Protein AF-A0A7T4YHW6-F1 (afdb_monomer_lite)

Structure (mmCIF, N/CA/C/O backbone):
data_AF-A0A7T4YHW6-F1
#
_entry.id   AF-A0A7T4YHW6-F1
#
loop_
_atom_site.group_PDB
_atom_site.id
_atom_site.type_symbol
_atom_site.label_atom_id
_atom_site.label_alt_id
_atom_site.label_comp_id
_atom_site.label_asym_id
_atom_site.label_entity_id
_atom_site.label_seq_id
_atom_site.pdbx_PDB_ins_code
_atom_site.Cartn_x
_atom_site.Cartn_y
_atom_site.Cartn_z
_atom_site.occupancy
_atom_site.B_iso_or_equiv
_atom_site.auth_seq_id
_atom_site.auth_comp_id
_atom_site.auth_asym_id
_atom_site.auth_atom_id
_atom_site.pdbx_PDB_model_num
ATOM 1 N N . MET A 1 1 ? -18.549 -6.496 -9.068 1.00 49.25 1 MET A N 1
ATOM 2 C CA . MET A 1 1 ? -17.185 -5.976 -8.845 1.00 49.25 1 MET A CA 1
ATOM 3 C C . MET A 1 1 ? -16.829 -5.114 -10.044 1.00 49.25 1 MET A C 1
ATOM 5 O O . MET A 1 1 ? -16.785 -5.645 -11.148 1.00 49.25 1 MET A O 1
ATOM 9 N N . VAL A 1 2 ? -16.709 -3.798 -9.872 1.00 54.00 2 VAL A N 1
ATOM 10 C CA . VAL A 1 2 ? -16.264 -2.907 -10.955 1.00 54.00 2 VAL A CA 1
ATOM 11 C C . VAL A 1 2 ? -14.741 -2.913 -10.912 1.00 54.00 2 VAL A C 1
ATOM 13 O O . VAL A 1 2 ? -14.164 -2.596 -9.878 1.00 54.00 2 VAL A O 1
ATOM 16 N N . ALA A 1 3 ? -14.098 -3.359 -11.990 1.00 66.06 3 ALA A N 1
ATOM 17 C CA . ALA A 1 3 ? -12.646 -3.305 -12.090 1.00 66.06 3 ALA A CA 1
ATOM 18 C C . ALA A 1 3 ? -12.198 -1.837 -12.066 1.00 66.06 3 ALA A C 1
ATOM 20 O O . ALA A 1 3 ? -12.785 -1.007 -12.765 1.00 66.06 3 ALA A O 1
ATOM 21 N N . ILE A 1 4 ? -11.177 -1.519 -11.264 1.00 79.19 4 ILE A N 1
ATOM 22 C CA . ILE A 1 4 ? -10.590 -0.178 -11.229 1.00 79.19 4 ILE A CA 1
ATOM 23 C C . ILE A 1 4 ? -10.206 0.286 -12.643 1.00 79.19 4 ILE A C 1
ATOM 25 O O . ILE A 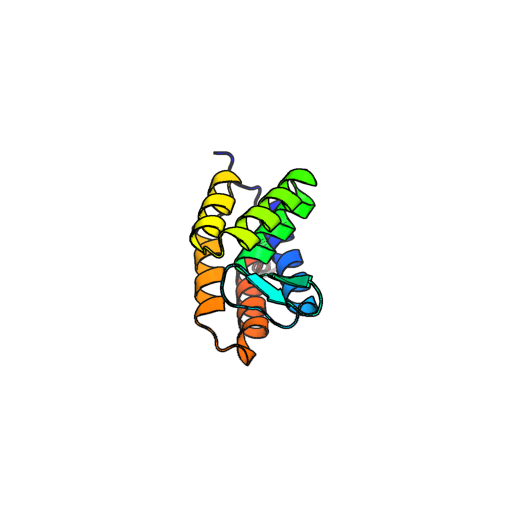1 4 ? -9.674 -0.477 -13.453 1.00 79.19 4 ILE A O 1
ATOM 29 N N . ASN A 1 5 ? -10.464 1.559 -12.942 1.00 85.50 5 ASN A N 1
ATOM 30 C CA . ASN A 1 5 ? -10.020 2.168 -14.190 1.00 85.50 5 ASN A CA 1
ATOM 31 C C . ASN A 1 5 ? -8.473 2.140 -14.263 1.00 85.50 5 ASN A C 1
ATOM 33 O O . ASN A 1 5 ? -7.829 2.653 -13.346 1.00 85.50 5 ASN A O 1
ATOM 37 N N . PRO A 1 6 ? -7.855 1.618 -15.342 1.00 86.06 6 PRO A N 1
ATOM 38 C CA . PRO A 1 6 ? -6.398 1.571 -15.482 1.00 86.06 6 PRO A CA 1
ATOM 39 C C . PRO A 1 6 ? -5.693 2.924 -15.314 1.00 86.06 6 PRO A C 1
ATOM 41 O O . PRO A 1 6 ? -4.590 2.975 -14.770 1.00 86.06 6 PRO A O 1
ATOM 44 N N . SER A 1 7 ? -6.312 4.030 -15.748 1.00 87.94 7 SER A N 1
ATOM 45 C CA . SER A 1 7 ? -5.728 5.365 -15.567 1.00 87.94 7 SER A CA 1
ATOM 46 C C . SER A 1 7 ? -5.766 5.812 -14.107 1.00 87.94 7 SER A C 1
ATOM 48 O O . SER A 1 7 ? -4.783 6.371 -13.620 1.00 87.94 7 SER A O 1
ATOM 50 N N . ALA A 1 8 ? -6.861 5.513 -13.401 1.00 89.94 8 ALA A N 1
ATOM 51 C CA . ALA A 1 8 ? -6.997 5.777 -11.973 1.00 89.94 8 ALA A CA 1
ATOM 52 C C . ALA A 1 8 ? -5.972 4.971 -11.173 1.00 89.94 8 ALA A C 1
ATOM 54 O O . ALA A 1 8 ? -5.255 5.522 -10.344 1.00 89.94 8 ALA A O 1
ATOM 55 N N . TRP A 1 9 ? -5.819 3.689 -11.510 1.00 92.38 9 TRP A N 1
ATOM 56 C CA . TRP A 1 9 ? -4.830 2.821 -10.887 1.00 92.38 9 TRP A CA 1
ATOM 57 C C . TRP A 1 9 ? -3.397 3.323 -11.084 1.00 92.38 9 TRP A C 1
ATOM 59 O O . TRP A 1 9 ? -2.644 3.452 -10.121 1.00 92.38 9 TRP A O 1
ATOM 69 N N . LYS A 1 10 ? -3.028 3.688 -12.317 1.00 93.31 10 LYS A N 1
ATOM 70 C CA . LYS A 1 10 ? -1.709 4.267 -12.596 1.00 93.31 10 LYS A CA 1
ATOM 71 C C . LYS A 1 10 ? -1.475 5.550 -11.793 1.00 93.31 10 LYS A C 1
ATOM 73 O O . LYS A 1 10 ? -0.394 5.732 -11.245 1.00 93.31 10 LYS A O 1
ATOM 78 N N . HIS A 1 11 ? -2.479 6.424 -11.699 1.00 94.25 11 HIS A N 1
ATOM 79 C CA . HIS A 1 11 ? -2.376 7.651 -10.911 1.00 94.25 11 HIS A CA 1
ATOM 80 C C . HIS A 1 11 ? -2.179 7.366 -9.415 1.00 94.25 11 HIS A C 1
ATOM 82 O O . HIS A 1 11 ? -1.310 7.976 -8.793 1.00 94.25 11 HIS A O 1
ATOM 88 N N . THR A 1 12 ? -2.919 6.402 -8.857 1.00 95.62 12 THR A N 1
ATOM 89 C CA . THR A 1 12 ? -2.735 5.926 -7.480 1.00 95.62 12 THR A CA 1
ATOM 90 C C . THR A 1 12 ? -1.303 5.455 -7.236 1.00 95.62 12 THR A C 1
ATOM 92 O O . THR A 1 12 ? -0.694 5.874 -6.255 1.00 95.62 12 THR A O 1
ATOM 95 N N . LEU A 1 13 ? -0.738 4.634 -8.127 1.00 96.62 13 LEU A N 1
ATOM 96 C CA . LEU A 1 13 ? 0.626 4.119 -7.969 1.00 96.62 13 LEU A CA 1
ATOM 97 C C . LEU A 1 13 ? 1.684 5.233 -8.000 1.00 96.62 13 LEU A C 1
ATOM 99 O O . LEU A 1 13 ? 2.592 5.235 -7.170 1.00 96.62 13 LEU A O 1
ATOM 103 N N . GLU A 1 14 ? 1.549 6.216 -8.895 1.00 96.19 14 GLU A N 1
ATOM 104 C CA . GLU A 1 14 ? 2.464 7.367 -8.946 1.00 96.19 14 GLU A CA 1
ATOM 105 C C . GLU A 1 14 ? 2.405 8.211 -7.665 1.00 96.19 14 GLU A C 1
ATOM 107 O O . GLU A 1 14 ? 3.436 8.628 -7.134 1.00 96.19 14 GLU A O 1
ATOM 112 N N . ARG A 1 15 ? 1.203 8.434 -7.121 1.00 97.31 15 ARG A N 1
ATOM 113 C CA . ARG A 1 15 ? 1.037 9.145 -5.847 1.00 97.31 15 ARG A CA 1
ATOM 114 C C . ARG A 1 15 ? 1.588 8.353 -4.668 1.00 97.31 15 ARG A C 1
ATOM 116 O O . ARG A 1 15 ? 2.289 8.922 -3.832 1.00 97.31 15 ARG A O 1
ATOM 123 N N . ALA A 1 16 ? 1.333 7.047 -4.631 1.00 97.56 16 ALA A N 1
ATOM 124 C CA . ALA A 1 16 ? 1.856 6.157 -3.603 1.00 97.56 16 ALA A CA 1
ATOM 125 C C . ALA A 1 16 ? 3.388 6.166 -3.592 1.00 97.56 16 ALA A C 1
ATOM 127 O O . ALA A 1 16 ? 3.991 6.267 -2.526 1.00 97.56 16 ALA A O 1
ATOM 128 N N . LYS A 1 17 ? 4.020 6.168 -4.772 1.00 97.81 17 LYS A N 1
ATOM 129 C CA . LYS A 1 17 ? 5.474 6.308 -4.920 1.00 97.81 17 LYS A CA 1
ATOM 130 C C . LYS A 1 17 ? 5.992 7.599 -4.284 1.00 97.81 17 LYS A C 1
ATOM 132 O O . LYS A 1 17 ? 6.915 7.554 -3.474 1.00 97.81 17 LYS A O 1
ATOM 137 N N . ILE A 1 18 ? 5.369 8.740 -4.592 1.00 97.62 18 ILE A N 1
ATOM 138 C CA . ILE A 1 18 ? 5.733 10.035 -3.990 1.00 97.62 18 ILE A CA 1
ATOM 139 C C . ILE A 1 18 ? 5.569 9.978 -2.466 1.00 97.62 18 ILE A C 1
ATOM 141 O O . ILE A 1 18 ? 6.462 10.401 -1.735 1.00 97.62 18 ILE A O 1
ATOM 145 N N . ARG A 1 19 ? 4.459 9.421 -1.969 1.00 97.31 19 ARG A N 1
ATOM 146 C CA . ARG A 1 19 ? 4.191 9.316 -0.529 1.00 97.31 19 ARG A CA 1
ATOM 147 C C . ARG A 1 19 ? 5.196 8.414 0.191 1.00 97.31 19 ARG A C 1
ATOM 149 O O . ARG A 1 19 ? 5.653 8.783 1.267 1.00 97.31 19 ARG A O 1
ATOM 156 N N . ILE A 1 20 ? 5.587 7.293 -0.415 1.00 97.50 20 ILE A N 1
ATOM 157 C CA . ILE A 1 20 ? 6.649 6.403 0.078 1.00 97.50 20 ILE A CA 1
ATOM 158 C C . ILE A 1 20 ? 7.973 7.163 0.215 1.00 97.50 20 ILE A C 1
ATOM 160 O O . ILE A 1 20 ? 8.623 7.083 1.257 1.00 97.50 20 ILE A O 1
ATOM 164 N N . MET A 1 21 ? 8.356 7.933 -0.809 1.00 97.00 21 MET A N 1
ATOM 165 C CA . MET A 1 21 ? 9.583 8.735 -0.777 1.00 97.00 21 MET A CA 1
ATOM 166 C C . MET A 1 21 ? 9.538 9.821 0.304 1.00 97.00 21 MET A C 1
ATOM 168 O O . MET A 1 21 ? 10.550 10.070 0.953 1.00 97.00 21 MET A O 1
ATOM 172 N N . LEU A 1 22 ? 8.378 10.454 0.504 1.00 96.19 22 LEU A N 1
ATOM 173 C CA . LEU A 1 22 ? 8.188 11.485 1.526 1.00 96.19 22 LEU A CA 1
ATOM 174 C C . LEU A 1 22 ? 8.192 10.918 2.950 1.00 96.19 22 LEU A C 1
ATOM 176 O O . LEU A 1 22 ? 8.737 11.564 3.840 1.00 96.19 22 LEU A O 1
ATOM 180 N N . GLN A 1 23 ? 7.599 9.740 3.176 1.00 94.88 23 GLN A N 1
ATOM 181 C CA . GLN A 1 23 ? 7.604 9.101 4.496 1.00 94.88 23 GLN A CA 1
ATOM 182 C C . GLN A 1 23 ? 9.016 8.637 4.879 1.00 94.88 23 GLN A C 1
ATOM 184 O O . GLN A 1 23 ? 9.408 8.749 6.036 1.00 94.88 23 GLN A O 1
ATOM 189 N N . GLY A 1 24 ? 9.794 8.133 3.913 1.00 91.12 24 GLY A N 1
ATOM 190 C CA . GLY A 1 24 ? 11.218 7.814 4.071 1.00 91.12 24 GLY A CA 1
ATOM 191 C C . GLY A 1 24 ? 11.535 6.579 4.927 1.00 91.12 24 GLY A C 1
ATOM 192 O O . GLY A 1 24 ? 12.544 5.921 4.686 1.00 91.12 24 GLY A O 1
ATOM 193 N N . ASP A 1 25 ? 10.671 6.216 5.873 1.00 90.31 25 ASP A N 1
ATOM 194 C CA . ASP A 1 25 ? 10.725 4.951 6.603 1.00 90.31 25 ASP A CA 1
ATOM 195 C C . ASP A 1 25 ? 9.433 4.162 6.389 1.00 90.31 25 ASP A C 1
ATOM 197 O O . ASP A 1 25 ? 8.337 4.638 6.683 1.00 90.31 25 ASP A O 1
ATOM 201 N N . LEU A 1 26 ? 9.562 2.942 5.874 1.00 95.50 26 LEU A N 1
ATOM 202 C CA . LEU A 1 26 ? 8.438 2.046 5.630 1.00 95.50 26 LEU A CA 1
ATOM 203 C C . LEU A 1 26 ? 8.443 0.929 6.680 1.00 95.50 26 LEU A C 1
ATOM 205 O O . LEU A 1 26 ? 9.318 0.054 6.636 1.00 95.50 26 LEU A O 1
ATOM 209 N N . PRO A 1 27 ? 7.486 0.907 7.623 1.00 95.44 27 PRO A N 1
ATOM 210 C CA . PRO A 1 27 ? 7.348 -0.204 8.551 1.00 95.44 27 PRO A CA 1
ATOM 211 C C . PRO A 1 27 ? 6.878 -1.467 7.827 1.00 95.44 27 PRO A C 1
ATOM 213 O O . PRO A 1 27 ? 6.475 -1.435 6.661 1.00 95.44 27 PRO A O 1
ATOM 216 N N . LYS A 1 28 ? 6.935 -2.598 8.538 1.00 95.44 28 LYS A N 1
ATOM 217 C CA . LYS A 1 28 ? 6.222 -3.794 8.085 1.00 95.44 28 LYS A CA 1
ATOM 218 C C . LYS A 1 28 ? 4.715 -3.550 8.122 1.00 95.44 28 LYS A C 1
ATOM 220 O O . LYS A 1 28 ? 4.251 -2.623 8.787 1.00 95.44 28 LYS A O 1
ATOM 225 N N . SER A 1 29 ? 3.977 -4.375 7.399 1.00 92.50 29 SER A N 1
ATOM 226 C CA . SER A 1 29 ? 2.522 -4.295 7.358 1.00 92.50 29 SER A CA 1
ATOM 227 C C . SER A 1 29 ? 1.871 -4.434 8.745 1.00 92.50 29 SER A C 1
ATOM 229 O O . SER A 1 29 ? 2.380 -5.201 9.564 1.00 92.50 29 SER A O 1
ATOM 231 N N . PRO A 1 30 ? 0.734 -3.753 8.993 1.00 95.12 30 PRO A N 1
ATOM 232 C CA . PRO A 1 30 ? 0.104 -2.764 8.110 1.00 95.12 30 PRO A CA 1
ATOM 233 C C . PRO A 1 30 ? 0.622 -1.329 8.325 1.00 95.12 30 PRO A C 1
ATOM 235 O O . PRO A 1 30 ? 0.608 -0.514 7.399 1.00 95.12 30 PRO A O 1
ATOM 238 N N . CYS A 1 31 ? 1.105 -1.015 9.526 1.00 95.50 31 CYS A N 1
ATOM 239 C CA . CYS A 1 31 ? 1.610 0.298 9.907 1.00 95.50 31 CYS A CA 1
ATOM 240 C C . CYS A 1 31 ? 2.492 0.203 11.162 1.00 95.50 31 CYS A C 1
ATOM 242 O O . CYS A 1 31 ? 2.573 -0.838 11.805 1.00 95.50 31 CYS A O 1
ATOM 244 N N . ARG A 1 32 ? 3.117 1.317 11.548 1.00 94.94 32 ARG A N 1
ATOM 245 C CA . ARG A 1 32 ? 3.741 1.512 12.861 1.00 94.94 32 ARG A CA 1
ATOM 246 C C . ARG A 1 32 ? 3.239 2.818 13.458 1.00 94.94 32 ARG A C 1
ATOM 248 O O . ARG A 1 32 ? 3.341 3.859 12.811 1.00 94.94 32 ARG A O 1
ATOM 255 N N . ILE A 1 33 ? 2.743 2.747 14.685 1.00 91.94 33 ILE A N 1
ATOM 256 C CA . ILE A 1 33 ? 2.343 3.913 15.472 1.00 91.94 33 ILE A CA 1
ATOM 257 C C . ILE A 1 33 ? 3.559 4.341 16.292 1.00 91.94 33 ILE A C 1
ATOM 259 O O . ILE A 1 33 ? 4.149 3.526 16.996 1.00 91.94 33 ILE A O 1
ATOM 263 N N . ASP A 1 34 ? 3.976 5.590 16.133 1.00 88.69 34 ASP A N 1
ATOM 264 C CA . ASP A 1 34 ? 5.004 6.206 16.962 1.00 88.69 34 ASP A CA 1
ATOM 265 C C . ASP A 1 34 ? 4.344 6.770 18.227 1.00 88.69 34 ASP A C 1
ATOM 267 O O . ASP A 1 34 ? 3.563 7.720 18.151 1.00 88.69 34 ASP A O 1
ATOM 271 N N . GLU A 1 35 ? 4.619 6.144 19.374 1.00 84.31 35 GLU A N 1
ATOM 272 C CA . GLU A 1 35 ? 3.990 6.463 20.663 1.00 84.31 35 GLU A CA 1
ATOM 273 C C . GLU A 1 35 ? 4.285 7.900 21.119 1.00 84.31 35 GLU A C 1
ATOM 275 O O . GLU A 1 35 ? 3.429 8.532 21.738 1.00 84.31 35 GLU A O 1
ATOM 280 N N . ASP A 1 36 ? 5.452 8.445 20.762 1.00 84.00 36 ASP A N 1
ATOM 281 C CA . ASP A 1 36 ? 5.894 9.763 21.226 1.00 84.00 36 ASP A CA 1
ATOM 282 C C . ASP A 1 36 ? 5.231 10.913 20.454 1.00 84.00 36 ASP A C 1
ATOM 284 O O . ASP A 1 36 ? 5.004 11.999 20.992 1.00 84.00 36 ASP A O 1
ATOM 288 N N . SER A 1 37 ? 4.917 10.688 19.176 1.00 85.62 37 SER A N 1
ATOM 289 C CA . SER A 1 37 ? 4.355 11.704 18.277 1.00 85.62 37 SER A CA 1
ATOM 290 C C . SER A 1 37 ? 2.893 11.450 17.903 1.00 85.62 37 SER A C 1
ATOM 292 O O . SER A 1 37 ? 2.278 12.275 17.223 1.00 85.62 37 SER A O 1
ATOM 294 N N . ASN A 1 38 ? 2.338 10.310 18.329 1.00 81.69 38 ASN A N 1
ATOM 295 C CA . ASN A 1 38 ? 1.063 9.762 17.865 1.00 81.69 38 ASN A CA 1
ATOM 296 C C . ASN A 1 38 ? 0.966 9.726 16.325 1.00 81.69 38 ASN A C 1
ATOM 298 O O . ASN A 1 38 ? -0.111 9.864 15.741 1.00 81.69 38 ASN A O 1
ATOM 302 N N . HIS A 1 39 ? 2.116 9.603 15.653 1.00 89.31 39 HIS A N 1
ATOM 303 C CA . HIS A 1 39 ? 2.212 9.597 14.203 1.00 89.31 39 HIS A CA 1
ATOM 304 C C . HIS A 1 39 ? 2.120 8.169 13.672 1.00 89.31 39 HIS A C 1
ATOM 306 O O . HIS A 1 39 ? 2.814 7.266 14.141 1.00 89.31 39 HIS A O 1
ATOM 312 N N . ILE A 1 40 ? 1.297 7.965 12.646 1.00 91.88 40 ILE A N 1
ATOM 313 C CA . ILE A 1 40 ? 1.140 6.662 12.003 1.00 91.88 40 ILE A CA 1
ATOM 314 C C . ILE A 1 40 ? 1.983 6.637 10.731 1.00 91.88 40 ILE A C 1
ATOM 316 O O . ILE A 1 40 ? 1.699 7.345 9.767 1.00 91.88 40 ILE A O 1
ATOM 320 N N . ASN A 1 41 ? 2.991 5.769 10.716 1.00 94.56 41 ASN A N 1
ATOM 321 C CA . ASN A 1 41 ? 3.721 5.419 9.505 1.00 94.56 41 ASN A CA 1
ATOM 322 C C . ASN A 1 41 ? 3.037 4.226 8.841 1.00 94.56 41 ASN A C 1
ATOM 324 O O . ASN A 1 41 ? 2.874 3.176 9.461 1.00 94.56 41 ASN A O 1
ATOM 328 N N . LEU A 1 42 ? 2.657 4.358 7.577 1.00 96.62 42 LEU A N 1
ATOM 329 C CA . LEU A 1 42 ? 1.981 3.294 6.837 1.00 96.62 42 LEU A CA 1
ATOM 330 C C . LEU A 1 42 ? 2.995 2.397 6.124 1.00 96.62 42 LEU A C 1
ATOM 332 O O . LEU A 1 42 ? 4.006 2.883 5.618 1.00 96.62 42 LEU A O 1
ATOM 336 N N . CYS A 1 43 ? 2.733 1.091 6.042 1.00 97.19 43 CYS A N 1
ATOM 337 C CA . CYS A 1 43 ? 3.499 0.234 5.134 1.00 97.19 43 CYS A CA 1
ATOM 338 C C . CYS A 1 43 ? 3.184 0.579 3.667 1.00 97.19 43 CYS A C 1
ATOM 340 O O . CYS A 1 43 ? 2.183 1.235 3.369 1.00 97.19 43 CYS A O 1
ATOM 342 N N . ALA A 1 44 ? 3.995 0.089 2.727 1.00 97.38 44 ALA A N 1
ATOM 343 C CA . ALA A 1 44 ? 3.803 0.384 1.306 1.00 97.38 44 ALA A CA 1
ATOM 344 C C . ALA A 1 44 ? 2.411 -0.019 0.779 1.00 97.38 44 ALA A C 1
ATOM 346 O O . ALA A 1 44 ? 1.784 0.756 0.059 1.00 97.38 44 ALA A O 1
ATOM 347 N N . GLY A 1 45 ? 1.892 -1.189 1.174 1.00 97.31 45 GLY A N 1
ATOM 348 C CA . GLY A 1 45 ? 0.553 -1.637 0.770 1.00 97.31 45 GLY A CA 1
ATOM 349 C C . GLY A 1 45 ? -0.557 -0.720 1.291 1.00 97.31 45 GLY A C 1
ATOM 350 O O . GLY A 1 45 ? -1.456 -0.340 0.542 1.00 97.31 45 GLY A O 1
ATOM 351 N N . ALA A 1 46 ? -0.449 -0.292 2.551 1.00 97.50 46 ALA A N 1
ATOM 352 C CA . ALA A 1 46 ? -1.393 0.639 3.160 1.00 97.50 46 ALA A CA 1
ATOM 353 C C . ALA A 1 46 ? -1.336 2.033 2.512 1.00 97.50 46 ALA A C 1
ATOM 355 O O . ALA A 1 46 ? -2.383 2.638 2.299 1.00 97.50 46 ALA A O 1
ATOM 356 N N . ILE A 1 47 ? -0.147 2.517 2.127 1.00 97.94 47 ILE A N 1
ATOM 357 C CA . ILE A 1 47 ? 0.005 3.782 1.387 1.00 97.94 47 ILE A CA 1
ATOM 358 C C . ILE A 1 47 ? -0.745 3.732 0.051 1.00 97.94 47 ILE A C 1
ATOM 360 O O . ILE A 1 47 ? -1.421 4.692 -0.305 1.00 97.94 47 ILE A O 1
ATOM 364 N N . VAL A 1 48 ? -0.665 2.622 -0.687 1.00 97.56 48 VAL A N 1
ATOM 365 C CA . VAL A 1 48 ? -1.354 2.490 -1.983 1.00 97.56 48 VAL A CA 1
ATOM 366 C C . VAL A 1 48 ? -2.873 2.571 -1.818 1.00 97.56 48 VAL A C 1
ATOM 368 O O . VAL A 1 48 ? -3.535 3.292 -2.564 1.00 97.56 48 VAL A O 1
ATOM 371 N N . ILE A 1 49 ? -3.427 1.872 -0.824 1.00 96.62 49 ILE A N 1
ATOM 372 C CA . ILE A 1 49 ? -4.867 1.911 -0.526 1.00 96.62 49 ILE A CA 1
ATOM 373 C C . ILE A 1 49 ? -5.279 3.310 -0.054 1.00 96.62 49 ILE A C 1
ATOM 375 O O . ILE A 1 49 ? -6.288 3.840 -0.517 1.00 96.62 49 ILE A O 1
ATOM 379 N N . HIS A 1 50 ? -4.474 3.933 0.809 1.00 96.88 50 HIS A N 1
ATOM 380 C CA . HIS A 1 50 ? -4.700 5.293 1.286 1.00 96.88 50 HIS A CA 1
ATOM 381 C C . HIS A 1 50 ? -4.740 6.309 0.134 1.00 96.88 50 HIS A C 1
ATOM 383 O O . HIS A 1 50 ? -5.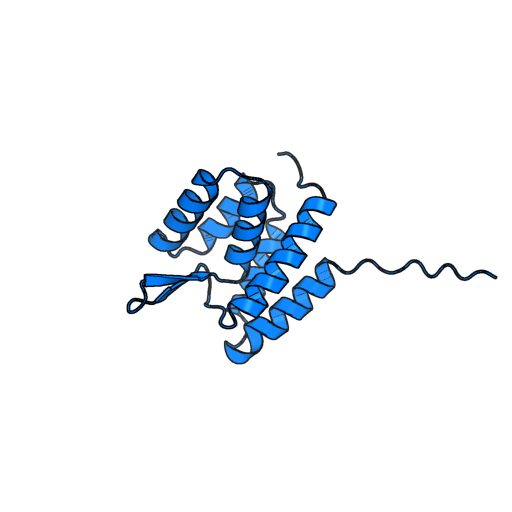669 7.105 0.052 1.00 96.88 50 HIS A O 1
ATOM 389 N N . GLU A 1 51 ? -3.779 6.272 -0.795 1.00 96.62 51 GLU A N 1
ATOM 390 C CA . GLU A 1 51 ? -3.767 7.196 -1.937 1.00 96.62 51 GLU A CA 1
ATOM 391 C C . GLU A 1 51 ? -4.920 6.945 -2.913 1.00 96.62 51 GLU A C 1
ATOM 393 O O . GLU A 1 51 ? -5.408 7.888 -3.538 1.00 96.62 51 GLU A O 1
ATOM 398 N N . TYR A 1 52 ? -5.389 5.700 -3.040 1.00 95.31 52 TYR A N 1
ATOM 399 C CA . TYR A 1 52 ? -6.618 5.417 -3.777 1.00 95.31 52 TYR A CA 1
ATOM 400 C C . TYR A 1 52 ? -7.827 6.073 -3.104 1.00 95.31 52 TYR A C 1
ATOM 402 O O . TYR A 1 52 ? -8.558 6.817 -3.755 1.00 95.31 52 TYR A O 1
ATOM 410 N N . LEU A 1 53 ? -8.008 5.841 -1.803 1.00 94.31 53 LEU A N 1
ATOM 411 C CA . LEU A 1 53 ? -9.103 6.415 -1.022 1.00 94.31 53 LEU A CA 1
ATOM 412 C C . LEU A 1 53 ? -9.096 7.947 -1.089 1.00 94.31 53 LEU A C 1
ATOM 414 O O . LEU A 1 53 ? -10.112 8.553 -1.406 1.00 94.31 53 LEU A O 1
ATOM 418 N N . HIS A 1 54 ? -7.929 8.568 -0.921 1.00 93.38 54 HIS A N 1
ATOM 419 C CA . HIS A 1 54 ? -7.761 10.017 -1.030 1.00 93.38 54 HIS A CA 1
ATOM 420 C C . HIS A 1 54 ? -8.202 10.582 -2.393 1.00 93.38 54 HIS A C 1
ATOM 422 O O . HIS A 1 54 ? -8.590 11.745 -2.490 1.00 93.38 54 HIS A O 1
ATOM 428 N N . CYS A 1 55 ? -8.106 9.804 -3.472 1.00 89.75 55 CYS A N 1
ATOM 429 C CA . CYS A 1 55 ? -8.469 10.271 -4.810 1.00 89.75 55 CYS A CA 1
ATOM 430 C C . CYS A 1 55 ? -9.915 9.946 -5.206 1.00 89.75 55 CYS A C 1
ATOM 432 O O . CYS A 1 55 ? -10.461 10.629 -6.073 1.00 89.75 55 CYS A O 1
ATOM 434 N N . TYR A 1 56 ? -10.503 8.889 -4.639 1.00 88.56 56 TYR A N 1
ATOM 435 C CA . TYR A 1 56 ? -11.704 8.260 -5.198 1.00 88.56 56 TYR A CA 1
ATOM 436 C C . TYR A 1 56 ? -12.786 7.901 -4.173 1.00 88.56 56 TYR A C 1
ATOM 438 O O . TYR A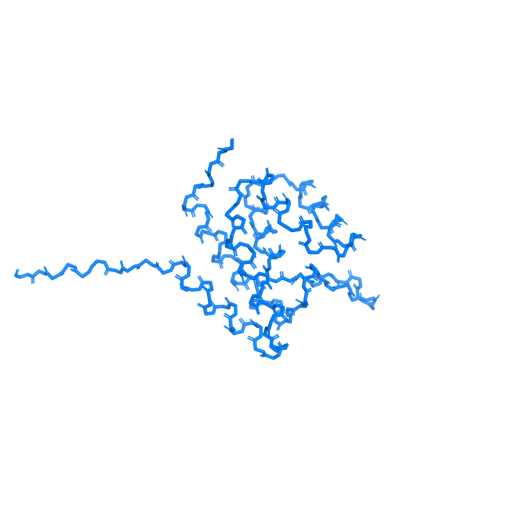 1 56 ? -13.823 7.376 -4.576 1.00 88.56 56 TYR A O 1
ATOM 446 N N . ALA A 1 57 ? -12.565 8.157 -2.885 1.00 87.50 57 ALA A N 1
ATOM 447 C CA . ALA A 1 57 ? -13.493 7.827 -1.808 1.00 87.50 57 ALA A CA 1
ATOM 448 C C . ALA A 1 57 ? -13.822 9.053 -0.944 1.00 87.50 57 ALA A C 1
ATOM 450 O O . ALA A 1 57 ? -13.260 10.135 -1.138 1.00 87.50 57 ALA A O 1
ATOM 451 N N . GLU A 1 58 ? -14.754 8.892 -0.005 1.00 88.88 58 GLU A N 1
ATOM 452 C CA . GLU A 1 58 ? -15.094 9.948 0.945 1.00 88.88 58 GLU A CA 1
ATOM 453 C C . GLU A 1 58 ? -14.053 10.026 2.071 1.00 88.88 58 GLU A C 1
ATOM 455 O O . GLU A 1 58 ? -13.354 9.061 2.378 1.00 88.88 58 GLU A O 1
ATOM 460 N N . GLU A 1 59 ? -13.955 11.181 2.733 1.00 87.94 59 GLU A N 1
ATOM 461 C CA . GLU A 1 59 ? -13.017 11.376 3.849 1.00 87.94 59 GLU A CA 1
ATOM 462 C C . GLU A 1 59 ? -13.262 10.382 4.999 1.00 87.94 59 GLU A C 1
ATOM 464 O O . GLU A 1 59 ? -12.316 9.898 5.623 1.00 87.94 59 GLU A O 1
ATOM 469 N N . ASN A 1 60 ? -14.525 10.007 5.229 1.00 91.56 60 ASN A N 1
ATOM 470 C CA . ASN A 1 60 ? -14.891 8.990 6.215 1.00 91.56 60 ASN A CA 1
ATOM 471 C C . ASN A 1 60 ? -14.258 7.628 5.898 1.00 91.56 60 ASN A C 1
ATOM 473 O O . ASN A 1 60 ? -13.748 6.981 6.806 1.00 91.56 60 ASN A O 1
ATOM 477 N N . ASP A 1 61 ? -14.185 7.236 4.621 1.00 91.38 61 ASP A N 1
ATOM 478 C CA . ASP A 1 61 ? -13.591 5.956 4.217 1.00 91.38 61 ASP A CA 1
ATOM 479 C C . ASP A 1 61 ? -12.085 5.895 4.507 1.00 91.38 61 ASP A C 1
ATOM 481 O O . ASP A 1 61 ? -11.537 4.816 4.753 1.00 91.38 61 ASP A O 1
ATOM 485 N N . ILE A 1 62 ? -11.402 7.045 4.454 1.00 92.88 62 ILE A N 1
ATOM 486 C CA . ILE A 1 62 ? -9.981 7.165 4.802 1.00 92.88 62 ILE A CA 1
ATOM 487 C C . ILE A 1 62 ? -9.813 6.985 6.308 1.00 92.88 62 ILE A C 1
ATOM 489 O O . ILE A 1 62 ? -8.980 6.188 6.739 1.00 92.88 62 ILE A O 1
ATOM 493 N N . ASN A 1 63 ? -10.608 7.704 7.101 1.00 92.94 63 ASN A N 1
ATOM 494 C CA . ASN A 1 63 ? -10.538 7.636 8.558 1.00 92.94 63 ASN A CA 1
ATOM 495 C C . ASN A 1 63 ? -10.874 6.233 9.068 1.00 92.94 63 ASN A C 1
ATOM 497 O O . ASN A 1 63 ? -10.144 5.700 9.902 1.00 92.94 63 ASN A O 1
ATOM 501 N N . ASP A 1 64 ? -11.917 5.608 8.523 1.00 93.50 64 ASP A N 1
ATOM 502 C CA . ASP A 1 64 ? -12.312 4.244 8.871 1.00 93.50 64 ASP A CA 1
ATOM 503 C C . ASP A 1 64 ? -11.214 3.242 8.515 1.00 93.50 64 ASP A C 1
ATOM 505 O O . ASP A 1 64 ? -10.847 2.419 9.350 1.00 93.50 64 ASP A O 1
ATOM 509 N N . PHE A 1 65 ? -10.607 3.366 7.329 1.00 94.56 65 PHE A N 1
ATOM 510 C CA . PHE A 1 65 ? -9.476 2.528 6.933 1.00 94.56 65 PHE A CA 1
ATOM 511 C C . PHE A 1 65 ? -8.278 2.681 7.880 1.00 94.56 65 PHE A C 1
ATOM 513 O O . PHE A 1 65 ? -7.722 1.684 8.338 1.00 94.56 65 PHE A O 1
ATOM 520 N N . ILE A 1 66 ? -7.879 3.916 8.202 1.00 93.75 66 ILE A N 1
ATOM 521 C CA . ILE A 1 66 ? -6.752 4.172 9.109 1.00 93.75 66 ILE A CA 1
ATOM 522 C C . ILE A 1 66 ? -7.049 3.637 10.514 1.00 93.75 66 ILE A C 1
ATOM 524 O O . ILE A 1 66 ? -6.183 3.009 11.130 1.00 93.75 66 ILE A O 1
ATOM 528 N N . ASN A 1 67 ? -8.269 3.834 11.013 1.00 93.19 67 ASN A N 1
ATOM 529 C CA . ASN A 1 67 ? -8.703 3.287 12.294 1.00 93.19 67 ASN A CA 1
ATOM 530 C C . ASN A 1 67 ? -8.663 1.754 12.281 1.00 93.19 67 ASN A C 1
ATOM 532 O O . ASN A 1 67 ? -8.105 1.152 13.193 1.00 93.19 67 ASN A O 1
ATOM 536 N N . GLU A 1 68 ? -9.176 1.108 11.239 1.00 92.44 68 GLU A N 1
ATOM 537 C CA . GLU A 1 68 ? -9.206 -0.350 11.132 1.00 92.44 68 GLU A CA 1
ATOM 538 C C . GLU A 1 68 ? -7.798 -0.961 11.166 1.00 92.44 68 GLU A C 1
ATOM 540 O O . GLU A 1 68 ? -7.523 -1.857 11.970 1.00 92.44 68 GLU A O 1
ATOM 545 N N . ILE A 1 69 ? -6.875 -0.456 10.343 1.00 93.31 69 ILE A N 1
ATOM 546 C CA . ILE A 1 69 ? -5.520 -1.019 10.255 1.00 93.31 69 ILE A CA 1
ATOM 547 C C . ILE A 1 69 ? -4.673 -0.691 11.489 1.00 93.31 69 ILE A C 1
ATOM 549 O O . ILE A 1 69 ? -3.830 -1.495 11.888 1.00 93.31 69 ILE A O 1
ATOM 553 N N . SER A 1 70 ? -4.902 0.467 12.120 1.00 91.25 70 SER A N 1
ATOM 554 C CA . SER A 1 70 ? -4.197 0.849 13.348 1.00 91.25 70 SER A CA 1
ATOM 555 C C . SER A 1 70 ? -4.642 0.012 14.547 1.00 91.25 70 SER A C 1
ATOM 557 O O . SER A 1 70 ? -3.794 -0.367 15.353 1.00 91.25 70 SER A O 1
ATOM 559 N N . HIS A 1 71 ? -5.926 -0.344 14.639 1.00 90.00 71 HIS A N 1
ATOM 560 C CA . HIS A 1 71 ? -6.444 -1.173 15.730 1.00 90.00 71 HIS A CA 1
ATOM 561 C C . HIS A 1 71 ? -6.184 -2.666 15.520 1.00 90.00 71 HIS A C 1
ATOM 563 O O . HIS A 1 71 ? -5.805 -3.356 16.464 1.00 90.00 71 HIS A O 1
ATOM 569 N N . SER A 1 72 ? -6.396 -3.179 14.305 1.00 87.31 72 SER A N 1
ATOM 570 C CA . SER A 1 72 ? -6.244 -4.612 14.025 1.00 87.31 72 SER A CA 1
ATOM 571 C C . SER A 1 72 ? -4.783 -5.058 13.999 1.00 87.31 72 SER A C 1
ATOM 573 O O . SER A 1 72 ? -4.497 -6.193 14.375 1.00 87.31 72 SER A O 1
ATOM 575 N N . GLN A 1 73 ? -3.868 -4.189 13.542 1.00 88.81 73 GLN A N 1
ATOM 576 C CA . GLN A 1 73 ? -2.472 -4.536 13.241 1.00 88.81 73 GLN A CA 1
ATOM 577 C C . GLN A 1 73 ? -2.337 -5.781 12.338 1.00 88.81 73 GLN A C 1
ATOM 579 O O . GLN A 1 73 ? -1.293 -6.432 12.319 1.00 88.81 73 GLN A O 1
ATOM 584 N N . ASP A 1 74 ? -3.378 -6.109 11.566 1.00 87.00 74 ASP A N 1
ATOM 585 C CA . ASP A 1 74 ? -3.425 -7.306 10.735 1.00 87.00 74 ASP A CA 1
ATOM 586 C C . ASP A 1 74 ? -3.198 -6.965 9.261 1.00 87.00 74 ASP A C 1
ATOM 588 O O . ASP A 1 74 ? -3.907 -6.155 8.669 1.00 87.00 74 ASP A O 1
ATOM 592 N N . SER A 1 75 ? -2.234 -7.633 8.632 1.00 83.50 75 SER A N 1
ATOM 593 C CA . SER A 1 75 ? -1.990 -7.535 7.193 1.00 83.50 75 SER A CA 1
ATOM 594 C C . SER A 1 75 ? -3.151 -8.045 6.324 1.00 83.50 75 SE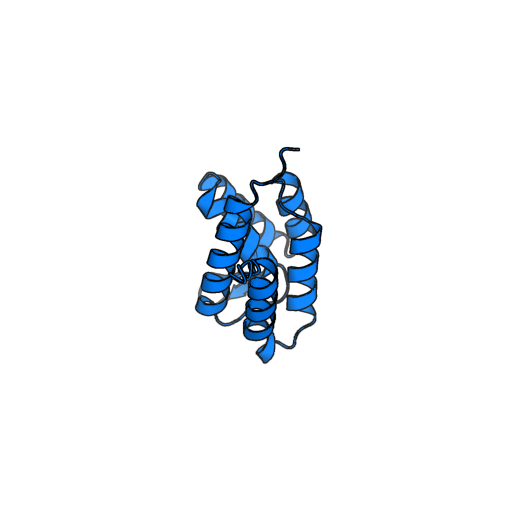R A C 1
ATOM 596 O O . SER A 1 75 ? -3.295 -7.556 5.201 1.00 83.50 75 SER A O 1
ATOM 598 N N . SER A 1 76 ? -4.000 -8.965 6.816 1.00 90.25 76 SER A N 1
ATOM 599 C CA . SER A 1 76 ? -5.182 -9.445 6.068 1.00 90.25 76 SER A CA 1
ATOM 600 C C . SER A 1 76 ? -6.139 -8.306 5.744 1.00 90.25 76 SER A C 1
ATOM 602 O O . SER A 1 76 ? -6.675 -8.250 4.637 1.00 90.25 76 SER A O 1
ATOM 604 N N . SER A 1 77 ? -6.295 -7.370 6.689 1.00 91.62 77 SER A N 1
ATOM 605 C CA . SER A 1 77 ? -7.189 -6.215 6.558 1.00 91.62 77 SER A CA 1
ATOM 606 C C . SER A 1 77 ? -6.856 -5.367 5.328 1.00 91.62 77 SER A C 1
ATOM 608 O O . SER A 1 77 ? -7.752 -4.844 4.673 1.00 91.62 77 SER A O 1
ATOM 610 N N . LEU A 1 78 ? -5.582 -5.301 4.919 1.00 94.81 78 LEU A N 1
ATOM 611 C CA . LEU A 1 78 ? -5.176 -4.592 3.704 1.00 94.81 78 LEU A CA 1
ATOM 612 C C . LEU A 1 78 ? -5.684 -5.283 2.435 1.00 94.81 78 LEU A C 1
ATOM 614 O O . LEU A 1 78 ? -6.122 -4.618 1.496 1.00 94.81 78 LEU A O 1
ATOM 618 N N . LEU A 1 79 ? -5.635 -6.615 2.391 1.00 95.38 79 LEU A N 1
ATOM 619 C CA . LEU A 1 79 ? -6.099 -7.385 1.235 1.00 95.38 79 LEU A CA 1
ATOM 620 C C . LEU A 1 79 ? -7.625 -7.358 1.134 1.00 95.38 79 LEU A C 1
ATOM 622 O O . LEU A 1 79 ? -8.162 -7.199 0.036 1.00 95.38 79 LEU A O 1
ATOM 626 N N . GLU A 1 80 ? -8.318 -7.447 2.268 1.00 94.19 80 GLU A N 1
ATOM 627 C CA . GLU A 1 80 ? -9.771 -7.291 2.343 1.00 94.19 80 GLU A CA 1
ATOM 628 C C . GLU A 1 80 ? -10.197 -5.876 1.942 1.00 94.19 80 GLU A C 1
ATOM 630 O O . GLU A 1 80 ? -11.071 -5.706 1.088 1.00 94.19 80 GLU A O 1
ATOM 635 N N . ALA A 1 81 ? -9.518 -4.849 2.462 1.00 93.19 81 ALA A N 1
ATOM 636 C CA . ALA A 1 81 ? -9.759 -3.461 2.095 1.00 93.19 81 ALA A CA 1
ATOM 637 C C . ALA A 1 81 ? -9.565 -3.225 0.591 1.00 93.19 81 ALA A C 1
ATOM 639 O O . ALA A 1 81 ? -10.377 -2.525 -0.022 1.00 93.19 81 ALA A O 1
ATOM 640 N N . ALA A 1 82 ? -8.531 -3.826 -0.006 1.00 93.25 82 ALA A N 1
ATOM 641 C CA . ALA A 1 82 ? -8.287 -3.783 -1.442 1.00 93.25 82 ALA A CA 1
ATOM 642 C C . ALA A 1 82 ? -9.399 -4.485 -2.238 1.00 93.25 82 ALA A C 1
ATOM 644 O O . ALA A 1 82 ? -9.921 -3.908 -3.19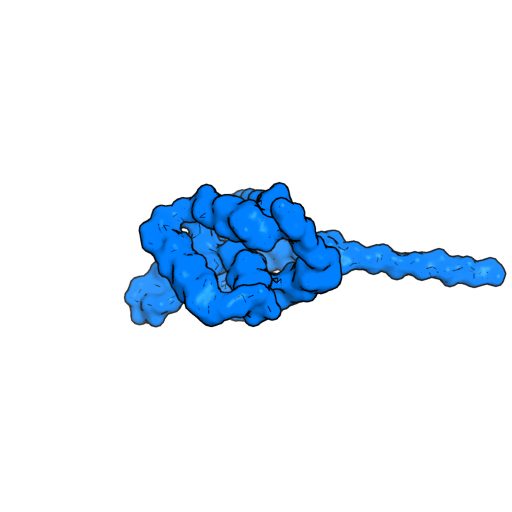6 1.00 93.25 82 ALA A O 1
ATOM 645 N N . ALA A 1 83 ? -9.801 -5.690 -1.824 1.00 93.69 83 ALA A N 1
ATOM 646 C CA . ALA A 1 83 ? -10.854 -6.465 -2.478 1.00 93.69 83 ALA A CA 1
ATOM 647 C C . ALA A 1 83 ? -12.199 -5.723 -2.467 1.00 93.69 83 ALA A C 1
ATOM 649 O O . ALA A 1 83 ? -12.831 -5.567 -3.516 1.00 93.69 83 ALA A O 1
ATOM 650 N N . ASN A 1 84 ? -12.590 -5.186 -1.308 1.00 91.44 84 ASN A N 1
ATOM 651 C CA . ASN A 1 84 ? -13.834 -4.433 -1.121 1.00 91.44 84 ASN A CA 1
ATOM 652 C C . ASN A 1 84 ? -13.905 -3.179 -2.006 1.00 91.44 84 ASN A C 1
ATOM 654 O O . ASN A 1 84 ? -14.990 -2.739 -2.382 1.00 91.44 84 ASN A O 1
ATOM 658 N N . ARG A 1 85 ? -12.747 -2.629 -2.384 1.00 88.69 85 ARG A N 1
ATOM 659 C CA . ARG A 1 85 ? -12.616 -1.415 -3.202 1.00 88.69 85 ARG A CA 1
ATOM 660 C C . ARG A 1 85 ? -12.369 -1.698 -4.685 1.00 88.69 85 ARG A C 1
ATOM 662 O O . ARG A 1 85 ? -12.200 -0.762 -5.461 1.00 88.69 85 ARG A O 1
ATOM 669 N N . GLY A 1 86 ? -12.347 -2.969 -5.093 1.00 90.88 86 GLY A N 1
ATOM 670 C CA . GLY A 1 86 ? -12.077 -3.362 -6.479 1.00 90.88 86 GLY A CA 1
ATOM 671 C C . GLY A 1 86 ? -10.633 -3.106 -6.927 1.00 90.88 86 GLY A C 1
ATOM 672 O O . GLY A 1 86 ? -10.376 -3.008 -8.130 1.00 90.88 86 GLY A O 1
ATOM 673 N N . LEU A 1 87 ? -9.697 -2.991 -5.977 1.00 92.31 87 LEU A N 1
ATOM 674 C CA . LEU A 1 87 ? -8.272 -2.846 -6.263 1.00 92.31 87 LEU A CA 1
ATOM 675 C C . LEU A 1 87 ? -7.653 -4.188 -6.689 1.00 92.31 87 LEU A C 1
ATOM 677 O O . LEU A 1 87 ? -8.158 -5.250 -6.313 1.00 92.31 87 LEU A O 1
ATOM 681 N N . PRO A 1 88 ? -6.536 -4.181 -7.441 1.00 93.69 88 PRO A N 1
ATOM 682 C CA . PRO A 1 88 ? -5.846 -5.407 -7.833 1.00 93.69 88 PRO A CA 1
ATOM 683 C C . PRO A 1 88 ? -5.176 -6.077 -6.620 1.00 93.69 88 PRO A C 1
ATOM 685 O O . PRO A 1 88 ? -4.021 -5.799 -6.300 1.00 93.69 88 PRO A O 1
ATOM 688 N N . VAL A 1 89 ? -5.901 -6.973 -5.940 1.00 95.06 89 VAL A N 1
ATOM 689 C CA . VAL A 1 89 ? -5.459 -7.632 -4.692 1.00 95.06 89 VAL A CA 1
ATOM 690 C C . VAL A 1 89 ? -4.104 -8.324 -4.846 1.00 95.06 89 VAL A C 1
ATOM 692 O O . VAL A 1 89 ? -3.272 -8.225 -3.950 1.00 95.06 89 VAL A O 1
ATOM 695 N N . SER A 1 90 ? -3.844 -8.967 -5.989 1.00 95.06 90 SER A N 1
ATOM 696 C CA . SER A 1 90 ? -2.552 -9.614 -6.254 1.00 95.06 90 SER A CA 1
ATOM 697 C C . SER A 1 90 ? -1.392 -8.619 -6.237 1.00 95.06 90 SER A C 1
ATOM 699 O O . SER A 1 90 ? -0.356 -8.899 -5.653 1.00 95.06 90 SER A O 1
ATOM 701 N N . VAL A 1 91 ? -1.583 -7.426 -6.807 1.00 95.69 91 VAL A N 1
ATOM 702 C CA . VAL A 1 91 ? -0.545 -6.388 -6.830 1.00 95.69 91 VAL A CA 1
ATOM 703 C C . VAL A 1 91 ? -0.333 -5.810 -5.433 1.00 95.69 91 VAL A C 1
ATOM 705 O O . VAL A 1 91 ? 0.802 -5.603 -5.023 1.00 95.69 91 VAL A O 1
ATOM 708 N N . ILE A 1 92 ? -1.404 -5.593 -4.663 1.00 96.88 92 ILE A N 1
ATOM 709 C CA . ILE A 1 92 ? -1.286 -5.152 -3.264 1.00 96.88 92 ILE A CA 1
ATOM 710 C C . ILE A 1 92 ? -0.533 -6.193 -2.427 1.00 96.88 92 ILE A C 1
ATOM 712 O O . ILE A 1 92 ? 0.356 -5.833 -1.656 1.00 96.88 92 ILE A O 1
ATOM 716 N N . HIS A 1 93 ? -0.845 -7.476 -2.612 1.00 96.94 93 HIS A N 1
ATOM 717 C CA . HIS A 1 93 ? -0.139 -8.573 -1.960 1.00 96.94 93 HIS A CA 1
ATOM 718 C C . HIS A 1 93 ? 1.355 -8.593 -2.320 1.00 96.94 93 HIS A C 1
ATOM 720 O O . HIS A 1 93 ? 2.192 -8.745 -1.429 1.00 96.94 93 HIS A O 1
ATOM 726 N N . ASP A 1 94 ? 1.706 -8.392 -3.591 1.00 97.50 94 ASP A N 1
ATOM 727 C CA . ASP A 1 94 ? 3.104 -8.329 -4.033 1.00 97.50 94 ASP A CA 1
ATOM 728 C C . ASP A 1 94 ? 3.847 -7.139 -3.404 1.00 97.50 94 ASP A C 1
ATOM 730 O O . ASP A 1 94 ? 4.970 -7.296 -2.923 1.00 97.50 94 ASP A O 1
ATOM 734 N N . ILE A 1 95 ? 3.203 -5.968 -3.326 1.00 97.75 95 ILE A N 1
ATOM 735 C CA . ILE A 1 95 ? 3.750 -4.765 -2.675 1.00 97.75 95 ILE A CA 1
ATOM 736 C C . ILE A 1 95 ? 4.015 -5.019 -1.185 1.00 97.75 95 ILE A C 1
ATOM 738 O O . ILE A 1 95 ? 5.090 -4.681 -0.684 1.00 97.75 95 ILE A O 1
ATOM 742 N N . ILE A 1 96 ? 3.059 -5.629 -0.480 1.00 97.19 96 ILE A N 1
ATOM 743 C CA . ILE A 1 96 ? 3.193 -6.013 0.933 1.00 97.19 96 ILE A CA 1
ATOM 744 C C . ILE A 1 96 ? 4.347 -7.003 1.113 1.00 97.19 96 ILE A C 1
ATOM 746 O O . ILE A 1 96 ? 5.238 -6.782 1.934 1.00 97.19 96 ILE A O 1
ATOM 750 N N . SER A 1 97 ? 4.368 -8.060 0.301 1.00 97.19 97 SER A N 1
ATOM 751 C CA . SER A 1 97 ? 5.375 -9.122 0.374 1.00 97.19 97 SER A CA 1
ATOM 752 C C . SER A 1 97 ? 6.783 -8.581 0.137 1.00 97.19 97 SER A C 1
ATOM 754 O O . SER A 1 97 ? 7.714 -8.916 0.873 1.00 97.19 97 SER A O 1
ATOM 756 N N . LEU A 1 98 ? 6.941 -7.701 -0.855 1.00 97.06 98 LEU A N 1
ATOM 757 C CA . LEU A 1 98 ? 8.211 -7.045 -1.141 1.00 97.06 98 LEU A CA 1
ATOM 758 C C . LEU A 1 98 ? 8.642 -6.137 0.019 1.00 97.06 98 LEU A C 1
ATOM 760 O O . LEU A 1 98 ? 9.782 -6.223 0.473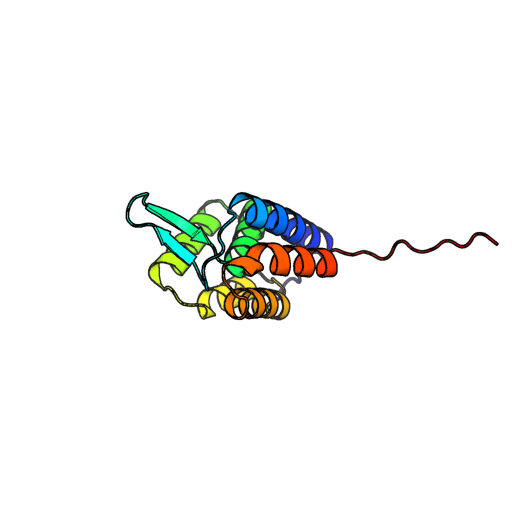 1.00 97.06 98 LEU A O 1
ATOM 764 N N . ASN A 1 99 ? 7.738 -5.304 0.542 1.00 97.19 99 ASN A N 1
ATOM 765 C CA . ASN A 1 99 ? 8.024 -4.423 1.676 1.00 97.19 99 ASN A CA 1
ATOM 766 C C . ASN A 1 99 ? 8.489 -5.202 2.912 1.00 97.19 99 ASN A C 1
ATOM 768 O O . ASN A 1 99 ? 9.497 -4.857 3.537 1.00 97.19 99 ASN A O 1
ATOM 772 N N . ASP A 1 100 ? 7.783 -6.277 3.247 1.00 96.50 100 ASP A N 1
ATOM 773 C CA . ASP A 1 100 ? 8.031 -7.035 4.470 1.00 96.50 100 ASP A CA 1
ATOM 774 C C . ASP A 1 100 ? 9.252 -7.958 4.353 1.00 96.50 100 ASP A C 1
ATOM 776 O O . ASP A 1 100 ? 9.907 -8.230 5.370 1.00 96.50 100 ASP A O 1
ATOM 780 N N . GLY A 1 101 ? 9.582 -8.383 3.127 1.00 96.62 101 GLY A N 1
ATOM 781 C CA . GLY A 1 101 ? 10.761 -9.182 2.794 1.00 96.62 101 GLY A CA 1
ATOM 782 C C . GLY A 1 101 ? 12.057 -8.377 2.651 1.00 96.62 101 GLY A C 1
ATOM 783 O O . GLY A 1 101 ? 13.139 -8.915 2.891 1.00 96.62 101 GLY A O 1
ATOM 784 N N . LEU A 1 102 ? 11.980 -7.088 2.303 1.00 96.94 102 LEU A N 1
ATOM 785 C CA . LEU A 1 102 ? 13.155 -6.222 2.201 1.00 96.94 102 LEU A CA 1
ATOM 786 C C . LEU A 1 102 ? 13.689 -5.796 3.575 1.00 96.94 102 LEU A C 1
ATOM 788 O O . LEU A 1 102 ? 12.953 -5.587 4.548 1.00 96.94 102 LEU A O 1
ATOM 792 N N . SER A 1 103 ? 15.010 -5.598 3.632 1.00 96.31 103 SER A N 1
ATOM 793 C CA . SER A 1 103 ? 15.651 -4.983 4.795 1.00 96.31 103 SER A CA 1
ATOM 794 C C . SER A 1 103 ? 15.152 -3.540 4.972 1.00 96.31 103 SER A C 1
ATOM 796 O O . SER A 1 103 ? 14.933 -2.866 3.961 1.00 96.31 103 SER A O 1
ATOM 798 N N . PRO A 1 104 ? 15.027 -3.013 6.208 1.00 95.12 104 PRO A N 1
ATOM 799 C CA . PRO A 1 104 ? 14.494 -1.666 6.440 1.00 95.12 104 PRO A CA 1
ATOM 800 C C . PRO A 1 104 ? 15.170 -0.570 5.601 1.00 95.12 104 PRO A C 1
ATOM 802 O O . PRO A 1 104 ? 14.495 0.291 5.049 1.00 95.12 104 PRO A O 1
ATOM 805 N N . LYS A 1 105 ? 16.494 -0.656 5.414 1.00 95.00 105 LYS A N 1
ATOM 806 C CA . LYS A 1 105 ? 17.285 0.319 4.640 1.00 95.00 105 LYS A CA 1
ATOM 807 C C . LYS A 1 105 ? 17.013 0.290 3.132 1.00 95.00 105 LYS A C 1
ATOM 809 O O . LYS A 1 105 ? 17.370 1.236 2.443 1.00 95.00 105 LYS A O 1
ATOM 814 N N . SER A 1 106 ? 16.429 -0.792 2.623 1.00 96.31 106 SER A N 1
ATOM 815 C CA . SER A 1 106 ? 16.197 -1.015 1.191 1.00 96.31 106 SER A CA 1
ATOM 816 C C . SER A 1 106 ? 14.725 -0.924 0.801 1.00 96.31 106 SER A C 1
ATOM 818 O O . SER A 1 106 ? 14.425 -0.993 -0.386 1.00 96.31 106 SER A O 1
ATOM 820 N N . ARG A 1 107 ? 13.802 -0.791 1.765 1.00 96.69 107 ARG A N 1
ATOM 821 C CA . ARG A 1 107 ? 12.359 -0.791 1.483 1.00 96.69 107 ARG A CA 1
ATOM 822 C C . ARG A 1 107 ? 11.965 0.333 0.545 1.00 96.69 107 ARG A C 1
ATOM 824 O O . ARG A 1 107 ? 11.377 0.061 -0.489 1.00 96.69 107 ARG A O 1
ATOM 831 N N . VAL A 1 108 ? 12.326 1.575 0.867 1.00 97.19 108 VAL A N 1
ATOM 832 C CA . VAL A 1 108 ? 11.945 2.732 0.042 1.00 97.19 108 VAL A CA 1
ATOM 833 C C . VAL A 1 108 ? 12.466 2.581 -1.383 1.00 97.19 108 VAL A C 1
ATOM 835 O O . VAL A 1 108 ? 11.675 2.656 -2.315 1.00 97.19 108 VAL A O 1
ATOM 838 N N . SER A 1 109 ? 13.763 2.313 -1.567 1.00 96.94 109 SER A N 1
ATOM 839 C CA . SER A 1 109 ? 14.344 2.181 -2.909 1.00 96.94 109 SER A CA 1
ATOM 840 C C . SER A 1 109 ? 13.748 1.004 -3.685 1.00 96.94 109 SER A C 1
ATOM 842 O O . SER A 1 109 ? 13.339 1.180 -4.826 1.00 96.94 109 SER A O 1
ATOM 844 N N . GLY A 1 110 ? 13.626 -0.170 -3.055 1.00 96.62 110 GLY A N 1
ATOM 845 C CA . GLY A 1 110 ? 13.073 -1.358 -3.707 1.00 96.62 110 GLY A CA 1
ATOM 846 C C . GLY A 1 110 ? 11.596 -1.208 -4.075 1.00 96.62 110 GLY A C 1
ATOM 847 O O . GLY A 1 110 ? 11.179 -1.661 -5.138 1.00 96.62 110 GLY A O 1
ATOM 848 N N . LEU A 1 111 ? 10.802 -0.533 -3.237 1.00 97.56 111 LEU A N 1
ATOM 849 C CA . LEU A 1 111 ? 9.391 -0.279 -3.532 1.00 97.56 111 LEU A CA 1
ATOM 850 C C . LEU A 1 111 ? 9.224 0.774 -4.625 1.00 97.56 111 LEU A C 1
ATOM 852 O O . LEU A 1 111 ? 8.368 0.603 -5.485 1.00 97.56 111 LEU A O 1
ATOM 856 N N . VAL A 1 112 ? 10.036 1.833 -4.631 1.00 96.88 112 VAL A N 1
ATOM 857 C CA . VAL A 1 112 ? 10.014 2.842 -5.702 1.00 96.88 112 VAL A CA 1
ATOM 858 C C . VAL A 1 112 ? 10.327 2.199 -7.055 1.00 96.88 112 VAL A C 1
ATOM 860 O O . VAL A 1 112 ? 9.556 2.383 -7.993 1.00 96.88 112 VAL A O 1
ATOM 863 N N . GLU A 1 113 ? 11.384 1.384 -7.136 1.00 96.62 113 GLU A N 1
ATOM 864 C CA . GLU A 1 113 ? 11.742 0.654 -8.361 1.00 96.62 113 GLU A CA 1
ATOM 865 C C . GLU A 1 113 ? 10.618 -0.282 -8.824 1.00 96.62 113 GLU A C 1
ATOM 867 O O . GLU A 1 113 ? 10.273 -0.313 -10.006 1.00 96.62 113 GLU A O 1
ATOM 872 N N . TYR A 1 114 ? 10.003 -1.021 -7.898 1.00 96.94 114 TYR A N 1
ATOM 873 C CA . TYR A 1 114 ? 8.887 -1.905 -8.224 1.00 96.94 114 TYR A CA 1
ATOM 874 C C . TYR A 1 114 ? 7.662 -1.133 -8.737 1.00 96.94 114 TYR A C 1
ATOM 876 O O . TYR A 1 114 ? 7.055 -1.529 -9.732 1.00 96.94 114 TYR A O 1
ATOM 884 N N . LEU A 1 115 ? 7.313 -0.006 -8.111 1.00 96.19 115 LEU A N 1
ATOM 885 C CA . LEU A 1 115 ? 6.202 0.836 -8.559 1.00 96.19 115 LEU A CA 1
ATOM 886 C C . LEU A 1 115 ? 6.465 1.450 -9.941 1.00 96.19 115 LEU A C 1
ATOM 888 O O . LEU A 1 115 ? 5.545 1.490 -10.758 1.00 96.19 115 LEU A O 1
ATOM 892 N N . ASP A 1 116 ? 7.702 1.856 -10.239 1.00 95.00 116 ASP A N 1
ATOM 893 C CA . ASP A 1 116 ? 8.084 2.344 -11.570 1.00 95.00 116 ASP A CA 1
ATOM 894 C C . ASP A 1 116 ? 7.896 1.269 -12.654 1.00 95.00 116 ASP A C 1
ATOM 896 O O . ASP A 1 116 ? 7.442 1.575 -13.759 1.00 95.00 116 ASP A O 1
ATOM 900 N N . LEU A 1 117 ? 8.177 -0.004 -12.348 1.00 93.56 117 LEU A N 1
ATOM 901 C CA . LEU A 1 117 ? 7.914 -1.116 -13.270 1.00 93.56 117 LEU A CA 1
ATOM 902 C C . LEU A 1 117 ? 6.415 -1.306 -13.536 1.00 93.56 117 LEU A C 1
ATOM 904 O O . LEU A 1 117 ? 6.031 -1.607 -14.666 1.00 93.56 117 LEU A O 1
ATOM 908 N N . LEU A 1 118 ? 5.567 -1.107 -12.523 1.00 91.81 118 LEU A N 1
ATOM 909 C CA . LEU A 1 118 ? 4.113 -1.223 -12.666 1.00 91.81 118 LEU A CA 1
ATOM 910 C C . LEU A 1 118 ? 3.493 -0.073 -13.469 1.00 91.81 118 LEU A C 1
ATOM 912 O O . LEU A 1 118 ? 2.472 -0.269 -14.131 1.00 91.81 118 LEU A O 1
ATOM 916 N N . THR A 1 119 ? 4.074 1.128 -13.416 1.00 89.00 119 THR A N 1
ATOM 917 C CA . THR A 1 119 ? 3.567 2.296 -14.155 1.00 89.00 119 THR A CA 1
ATOM 918 C C . THR A 1 119 ? 4.240 2.495 -15.512 1.00 89.00 119 THR A C 1
ATOM 920 O O . THR A 1 119 ? 3.760 3.303 -16.327 1.00 89.00 119 THR A O 1
ATOM 923 N N . TYR A 1 120 ? 5.300 1.732 -15.797 1.00 84.56 120 TYR A N 1
ATOM 924 C CA . TYR A 1 120 ? 6.010 1.763 -17.065 1.00 84.56 120 TYR A CA 1
ATOM 925 C C . TYR A 1 120 ? 5.068 1.454 -18.230 1.00 84.56 120 TYR A C 1
ATOM 927 O O . TYR A 1 120 ? 4.433 0.406 -18.323 1.00 84.56 120 TYR A O 1
ATOM 935 N N . THR A 1 121 ? 4.993 2.390 -19.170 1.00 68.50 121 THR A N 1
ATOM 936 C CA . THR A 1 121 ? 4.352 2.174 -20.465 1.00 68.50 121 THR A CA 1
ATOM 937 C C . THR A 1 121 ? 5.465 2.224 -21.502 1.00 68.50 121 THR A C 1
ATOM 939 O O . THR A 1 121 ? 6.084 3.285 -21.635 1.00 68.50 121 THR A O 1
ATOM 942 N N . PRO A 1 122 ? 5.760 1.122 -22.219 1.00 67.69 122 PRO A N 1
ATOM 943 C CA . PRO A 1 122 ? 6.766 1.150 -23.268 1.00 67.69 122 PRO A CA 1
ATOM 944 C C . PRO A 1 122 ? 6.390 2.250 -24.255 1.00 67.69 122 PRO A C 1
ATOM 946 O O . PRO A 1 122 ? 5.274 2.264 -24.780 1.00 67.69 122 PRO A O 1
ATOM 949 N N . LYS A 1 123 ? 7.297 3.198 -24.505 1.00 56.47 123 LYS A N 1
ATOM 950 C CA . LYS A 1 123 ? 7.114 4.109 -25.636 1.00 56.47 123 LYS A CA 1
ATOM 951 C C . LYS A 1 123 ? 7.096 3.226 -26.875 1.00 56.47 123 LYS A C 1
ATOM 953 O O . LYS A 1 123 ? 8.086 2.541 -27.124 1.00 56.47 123 LYS A O 1
ATOM 958 N N . SER A 1 124 ? 5.996 3.216 -27.632 1.00 48.56 124 SER A N 1
ATOM 959 C CA . SER A 1 124 ? 6.010 2.573 -28.941 1.00 48.56 124 SER A CA 1
ATOM 960 C C . SER A 1 124 ? 7.127 3.236 -29.736 1.00 48.56 124 SER A C 1
ATOM 962 O O . SER A 1 124 ? 7.051 4.429 -30.043 1.00 48.56 124 SER A O 1
ATOM 964 N N . SER A 1 125 ? 8.184 2.491 -30.026 1.00 46.19 125 SER A N 1
ATOM 965 C CA . SER A 1 125 ? 9.151 2.865 -31.038 1.00 46.19 125 SER A CA 1
ATOM 966 C C . SER A 1 125 ? 8.401 2.887 -32.362 1.00 46.19 125 SER A C 1
ATOM 968 O O . SER A 1 125 ? 8.312 1.882 -33.060 1.00 46.19 125 SER A O 1
ATOM 970 N N . THR A 1 126 ? 7.820 4.036 -32.706 1.00 47.31 126 THR A N 1
ATOM 971 C CA . THR A 1 126 ? 7.564 4.367 -34.102 1.00 47.31 126 THR A CA 1
ATOM 972 C C . THR A 1 126 ? 8.934 4.528 -34.748 1.00 47.31 126 THR A C 1
ATOM 974 O O . THR A 1 126 ? 9.452 5.641 -34.843 1.00 47.31 126 THR A O 1
ATOM 977 N N . SER A 1 127 ? 9.539 3.398 -35.128 1.00 48.84 127 SER A N 1
ATOM 978 C CA . SER A 1 127 ? 10.439 3.358 -36.274 1.00 48.84 127 SER A CA 1
ATOM 979 C C . SER A 1 127 ? 9.635 3.911 -37.436 1.00 48.84 127 SER A C 1
ATOM 981 O O . SER A 1 127 ? 8.701 3.277 -37.922 1.00 48.84 127 SER A O 1
ATOM 983 N N . LYS A 1 128 ? 9.922 5.159 -37.789 1.00 47.81 128 LYS A N 1
ATOM 984 C CA . LYS A 1 128 ? 9.655 5.635 -39.134 1.00 47.81 128 LYS A CA 1
ATOM 985 C C . LYS A 1 128 ? 10.804 5.097 -39.974 1.00 47.81 128 LYS A C 1
ATOM 987 O O . LYS A 1 128 ? 11.929 5.567 -39.808 1.00 47.81 128 LYS A O 1
ATOM 992 N N . ASP A 1 129 ? 10.499 4.064 -40.749 1.00 48.16 129 ASP A N 1
ATOM 993 C CA . ASP A 1 129 ? 11.229 3.761 -41.978 1.00 48.16 129 ASP A CA 1
ATOM 994 C C . ASP A 1 129 ? 11.112 4.944 -42.957 1.00 48.16 129 ASP A C 1
ATOM 996 O O . ASP A 1 129 ? 10.070 5.650 -42.917 1.00 48.16 129 ASP A O 1
#

Secondary structure (DSSP, 8-state):
-PPPPHHHHHHHHHHHHHHHHHH---PSSSEEEETTTTEEEEPHHHHHHHHHHHHHS-HHHHHHHHHHHHHH--HHHHHHHHHHTT--HHHHHHHHHHHHHS-GGGHHHHHHHHHHHHH----------

Sequence (129 aa):
MVAINPSAWKHTLERAKIRIMLQGDLPKSPCRIDEDSNHINLCAGAIVIHEYLHCYAEENDINDFINEISHSQDSSSLLEAAANRGLPVSVIHDIISLNDGLSPKSRVSGLVEYLDLLTYTPKSSTSKD

Foldseek 3Di:
DDADDPVLLLVLLVQLLVVLVVLVWADAPAWDQDPVVSDIHGHSLNSSLLSSCVVPHDPVLNVVLVVVCVVVVDPVSSLVSCVVVNHPSVVSVVLNCQQNPDDRNCNSVSSSVVSCVVSDDPDPPPPPD

Radius of gyration: 15.41 Å; chains: 1; bounding box: 34×21×63 Å

pLDDT: mean 89.74, std 12.31, range [46.19, 97.94]